Protein AF-W8L9Z6-F1 (afdb_monomer_lite)

Secondary structure (DSSP, 8-state):
----SS-----TT---------TT---HHHHHHHHH-TT--HHHHHHHHS-TTS-HHHHHHHHHHHHHHH-

Organism: NCBI:txid421628

InterPro domains:
  IPR011037 Pyruvate kinase-like, insert domain superfamily [SSF50800] (1-68)

Sequence (71 aa):
MYRTLEPGWVAPYASLERIESHPDRVSIARIWAAHVNHRADIGTLQALADLKPLSNLYRNRFRQRLDYRRG

Radius of gyration: 15.26 Å; chains: 1; bounding box: 31×18×44 Å

pLDDT: mean 93.58, std 4.44, range [68.44, 97.62]

Structure (mmCIF, N/CA/C/O backbone):
data_AF-W8L9Z6-F1
#
_entry.id   AF-W8L9Z6-F1
#
loop_
_atom_site.group_PDB
_atom_site.id
_atom_site.type_symbol
_atom_site.label_atom_id
_atom_site.label_alt_id
_atom_site.label_comp_id
_atom_site.label_asym_id
_atom_site.label_entity_id
_atom_site.label_seq_id
_atom_site.pdbx_PDB_ins_code
_atom_site.Cartn_x
_atom_site.Cartn_y
_atom_site.Cartn_z
_atom_site.occupancy
_atom_site.B_iso_or_equiv
_atom_site.auth_seq_id
_atom_site.auth_comp_id
_atom_site.auth_asym_id
_atom_site.auth_atom_id
_atom_site.pdbx_PDB_model_num
ATOM 1 N N . MET A 1 1 ? -1.368 -0.239 -7.576 1.00 84.38 1 MET A N 1
ATOM 2 C CA . MET A 1 1 ? -0.692 1.030 -7.928 1.00 84.38 1 MET A CA 1
ATOM 3 C C . MET A 1 1 ? 0.734 0.974 -7.424 1.00 84.38 1 MET A C 1
ATOM 5 O O . MET A 1 1 ? 0.959 0.365 -6.385 1.00 84.38 1 MET A O 1
ATOM 9 N N . TYR A 1 2 ? 1.654 1.609 -8.146 1.00 92.06 2 TYR A N 1
ATOM 10 C CA . TYR A 1 2 ? 3.072 1.700 -7.803 1.00 92.06 2 TYR A CA 1
ATOM 11 C C . TYR A 1 2 ? 3.470 3.170 -7.660 1.00 92.06 2 TYR A C 1
ATOM 13 O O . TYR A 1 2 ? 2.832 4.041 -8.251 1.00 92.06 2 TYR A O 1
ATOM 21 N N . ARG A 1 3 ? 4.516 3.438 -6.878 1.00 92.75 3 ARG A N 1
ATOM 22 C CA . ARG A 1 3 ? 5.215 4.725 -6.866 1.00 92.75 3 ARG A CA 1
ATOM 23 C C . ARG A 1 3 ? 6.527 4.550 -7.624 1.00 92.75 3 ARG A C 1
ATOM 25 O O . ARG A 1 3 ? 7.245 3.591 -7.363 1.00 92.75 3 ARG A O 1
ATOM 32 N N . THR A 1 4 ? 6.858 5.506 -8.480 1.00 94.88 4 THR A N 1
ATOM 33 C CA . THR A 1 4 ? 8.196 5.614 -9.065 1.00 94.88 4 THR A CA 1
ATOM 34 C C . THR A 1 4 ? 9.176 6.095 -7.995 1.00 94.88 4 THR A C 1
ATOM 36 O O . THR A 1 4 ? 8.972 7.162 -7.407 1.00 94.88 4 THR A O 1
ATOM 39 N N . LEU A 1 5 ? 10.195 5.285 -7.700 1.00 93.06 5 LEU A N 1
ATOM 40 C CA . LEU A 1 5 ? 11.280 5.660 -6.785 1.00 93.06 5 LEU A CA 1
ATOM 41 C C . LEU A 1 5 ? 12.332 6.490 -7.519 1.00 93.06 5 LEU A C 1
ATOM 43 O O . LEU A 1 5 ? 12.682 7.572 -7.061 1.00 93.06 5 LEU A O 1
ATOM 47 N N . GLU A 1 6 ? 12.738 6.015 -8.694 1.00 95.56 6 GLU A N 1
ATOM 48 C CA . GLU A 1 6 ? 13.704 6.662 -9.574 1.00 95.56 6 GLU A CA 1
ATOM 49 C C . GLU A 1 6 ? 13.119 6.724 -10.993 1.00 95.56 6 GLU A C 1
ATOM 51 O O . GLU A 1 6 ? 12.640 5.704 -11.500 1.00 95.56 6 GLU A O 1
ATOM 56 N N . PRO A 1 7 ? 13.067 7.907 -11.630 1.00 96.75 7 PRO A N 1
ATOM 57 C CA . PRO A 1 7 ? 12.654 8.026 -13.023 1.00 96.75 7 PRO A CA 1
ATOM 58 C C . PRO A 1 7 ? 13.644 7.333 -13.963 1.00 96.75 7 PRO A C 1
ATOM 60 O O . PRO A 1 7 ? 14.854 7.408 -13.769 1.00 96.75 7 PRO A O 1
ATOM 63 N N . GLY A 1 8 ? 13.134 6.724 -15.029 1.00 96.19 8 GLY A N 1
ATOM 64 C CA . GLY A 1 8 ? 13.956 6.058 -16.033 1.00 96.19 8 GLY A CA 1
ATOM 65 C C . GLY A 1 8 ? 13.143 5.656 -17.256 1.00 96.19 8 GLY A C 1
ATOM 66 O O . GLY A 1 8 ? 11.922 5.831 -17.294 1.00 96.19 8 GLY A O 1
ATOM 67 N N . TRP A 1 9 ? 13.828 5.121 -18.263 1.00 96.56 9 TRP A N 1
ATOM 68 C CA . TRP A 1 9 ? 13.184 4.559 -19.445 1.00 96.56 9 TRP A CA 1
ATOM 69 C C . TRP A 1 9 ? 12.870 3.076 -19.231 1.00 96.56 9 TRP A C 1
ATOM 71 O O . TRP A 1 9 ? 13.696 2.334 -18.703 1.00 96.56 9 TRP A O 1
ATOM 81 N N . VAL A 1 10 ? 11.683 2.645 -19.657 1.00 95.56 10 VAL A N 1
ATOM 82 C CA . VAL A 1 10 ? 11.235 1.249 -19.574 1.00 95.56 10 VAL A CA 1
ATOM 83 C C . VAL A 1 10 ? 10.726 0.823 -20.945 1.00 95.56 10 VAL A C 1
ATOM 85 O O . VAL A 1 10 ? 9.807 1.437 -21.488 1.00 95.56 10 VAL A O 1
ATOM 88 N N . ALA A 1 11 ? 11.319 -0.232 -21.503 1.00 96.56 11 ALA A N 1
ATOM 89 C CA . ALA A 1 11 ? 10.856 -0.827 -22.750 1.00 96.56 11 ALA A CA 1
ATOM 90 C C . ALA A 1 11 ? 9.526 -1.573 -22.542 1.00 96.56 11 ALA A C 1
ATOM 92 O O . ALA A 1 11 ? 9.326 -2.189 -21.488 1.00 96.56 11 ALA A O 1
ATOM 93 N N . PRO A 1 12 ? 8.647 -1.637 -23.557 1.00 97.62 12 PRO A N 1
ATOM 94 C CA . PRO A 1 12 ? 7.621 -2.670 -23.601 1.00 97.62 12 PRO A CA 1
ATOM 95 C C . PRO A 1 12 ? 8.254 -4.057 -23.403 1.00 97.62 12 PRO A C 1
ATOM 97 O O . PRO A 1 12 ? 9.317 -4.334 -23.953 1.00 97.62 12 PRO A O 1
ATOM 100 N N . TYR A 1 13 ? 7.596 -4.917 -22.622 1.00 96.19 13 TYR A N 1
ATOM 101 C CA . TYR A 1 13 ? 8.048 -6.282 -22.297 1.00 96.19 13 TYR A CA 1
ATOM 102 C C . TYR A 1 13 ? 9.317 -6.398 -21.441 1.00 96.19 13 TYR A C 1
ATOM 104 O O . TYR A 1 13 ? 9.803 -7.511 -21.245 1.00 96.19 13 TYR A O 1
ATOM 112 N N . ALA A 1 14 ? 9.838 -5.295 -20.894 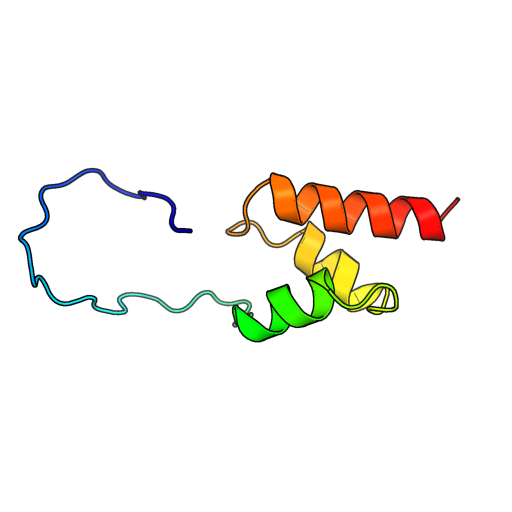1.00 96.25 14 ALA A N 1
ATOM 113 C CA . ALA A 1 14 ? 10.888 -5.374 -19.884 1.00 96.25 14 ALA A CA 1
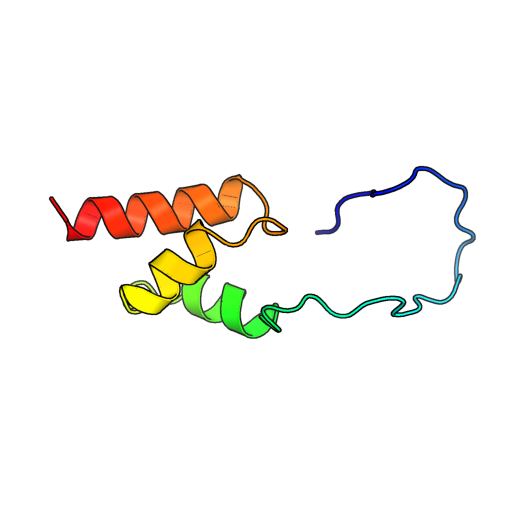ATOM 114 C C . ALA A 1 14 ? 10.439 -6.256 -18.701 1.00 96.25 14 ALA A C 1
ATOM 116 O O . ALA A 1 14 ? 9.292 -6.171 -18.246 1.00 96.25 14 ALA A O 1
ATOM 117 N N . SER A 1 15 ? 11.340 -7.111 -18.210 1.00 96.25 15 SER A N 1
ATOM 118 C CA . SER A 1 15 ? 11.084 -7.963 -17.050 1.00 96.25 15 SER A CA 1
ATOM 119 C C . SER A 1 15 ? 10.866 -7.117 -15.796 1.00 96.25 15 SER A C 1
ATOM 121 O O . SER A 1 15 ? 11.555 -6.129 -15.549 1.00 96.25 15 SER A O 1
ATOM 123 N N . LEU A 1 16 ? 9.904 -7.530 -14.969 1.00 95.81 16 LEU A N 1
ATOM 124 C CA . LEU A 1 16 ? 9.787 -7.031 -13.604 1.00 95.81 16 LEU A CA 1
ATOM 125 C C . LEU A 1 16 ? 10.622 -7.917 -12.688 1.00 95.81 16 LEU A C 1
ATOM 127 O O . LEU A 1 16 ? 10.301 -9.088 -12.483 1.00 95.81 16 LEU A O 1
ATOM 131 N N . GLU A 1 17 ? 11.666 -7.341 -12.110 1.00 95.81 17 GLU A N 1
ATOM 132 C CA . GLU A 1 17 ? 12.570 -8.043 -11.209 1.00 95.81 17 GLU A CA 1
ATOM 133 C C . GLU A 1 17 ? 12.383 -7.561 -9.776 1.00 95.81 17 GLU A C 1
ATOM 135 O O . GLU A 1 17 ? 12.302 -6.365 -9.484 1.00 95.81 17 GLU A O 1
ATOM 140 N N . ARG A 1 18 ? 12.293 -8.514 -8.848 1.00 94.06 18 ARG A N 1
ATOM 141 C CA . ARG A 1 18 ? 12.205 -8.198 -7.425 1.00 94.06 18 ARG A CA 1
ATOM 142 C C . ARG A 1 18 ? 13.609 -7.992 -6.870 1.00 94.06 18 ARG A C 1
ATOM 144 O O . ARG A 1 18 ? 14.287 -8.965 -6.559 1.00 94.06 18 ARG A O 1
ATOM 151 N N . ILE A 1 19 ? 13.980 -6.730 -6.688 1.00 94.94 19 ILE A N 1
ATOM 152 C CA . ILE A 1 19 ? 15.276 -6.330 -6.121 1.00 94.94 19 ILE A CA 1
ATOM 153 C C . ILE A 1 19 ? 15.306 -6.379 -4.586 1.00 94.94 19 ILE A C 1
ATOM 155 O O . ILE A 1 19 ? 16.316 -6.745 -3.997 1.00 94.94 19 ILE A O 1
ATOM 159 N N . GLU A 1 20 ? 14.186 -6.071 -3.926 1.00 92.44 20 GLU A N 1
ATOM 160 C CA . GLU A 1 20 ? 14.078 -6.025 -2.464 1.00 92.44 20 GLU A CA 1
ATOM 161 C C . GLU A 1 20 ? 12.700 -6.530 -2.013 1.00 92.44 20 GLU A C 1
ATOM 163 O O . GLU A 1 20 ? 11.696 -6.394 -2.717 1.00 92.44 20 GLU A O 1
ATOM 168 N N . SER A 1 21 ? 12.643 -7.129 -0.822 1.00 90.00 21 SER A N 1
ATOM 169 C CA . SER A 1 21 ? 11.387 -7.420 -0.126 1.00 90.00 21 SER A CA 1
ATOM 170 C C . SER A 1 21 ? 11.246 -6.516 1.091 1.00 90.00 21 SER A C 1
ATOM 172 O O . SER A 1 21 ? 12.126 -6.503 1.946 1.00 90.00 21 SER A O 1
ATOM 174 N N . HIS A 1 22 ? 10.111 -5.821 1.205 1.00 86.69 22 HIS A N 1
ATOM 175 C CA . HIS A 1 22 ? 9.843 -4.952 2.351 1.00 86.69 22 HIS A CA 1
ATOM 176 C C . HIS A 1 22 ? 9.882 -5.746 3.677 1.00 86.69 22 HIS A C 1
ATOM 178 O O . HIS A 1 22 ? 9.285 -6.831 3.736 1.00 86.69 22 HIS A O 1
ATOM 184 N N . PRO A 1 23 ? 10.506 -5.219 4.750 1.00 86.69 23 PRO A N 1
ATOM 185 C CA . PRO A 1 23 ? 10.698 -5.943 6.012 1.00 86.69 23 PRO A CA 1
ATOM 186 C C . PRO A 1 23 ? 9.385 -6.387 6.668 1.00 86.69 23 PRO A C 1
ATOM 188 O O . PRO A 1 23 ? 9.296 -7.512 7.150 1.00 86.69 23 PRO A O 1
ATOM 191 N N . ASP A 1 24 ? 8.338 -5.558 6.600 1.00 84.06 24 ASP A N 1
ATOM 192 C CA . ASP A 1 24 ? 7.026 -5.880 7.189 1.00 84.06 24 ASP A CA 1
ATOM 193 C C . ASP A 1 24 ? 6.301 -7.057 6.503 1.00 84.06 24 ASP A C 1
ATOM 195 O O . ASP A 1 24 ? 5.301 -7.550 7.023 1.00 84.06 24 ASP A O 1
ATOM 199 N N . ARG A 1 25 ? 6.764 -7.498 5.318 1.00 84.81 25 ARG A N 1
ATOM 200 C CA . ARG A 1 25 ? 6.222 -8.636 4.542 1.00 84.81 25 ARG A CA 1
ATOM 201 C C . ARG A 1 25 ? 4.690 -8.648 4.391 1.00 84.81 25 ARG A C 1
ATOM 203 O O . ARG A 1 25 ? 4.066 -9.705 4.284 1.00 84.81 25 ARG A O 1
ATOM 210 N N . VAL A 1 26 ? 4.062 -7.473 4.349 1.00 89.56 26 VAL A N 1
ATOM 211 C CA . VAL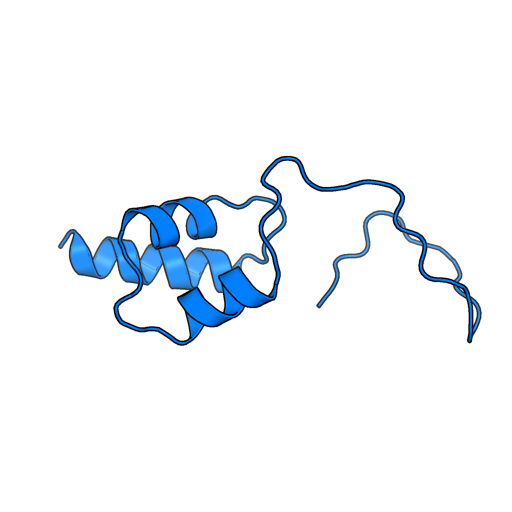 A 1 26 ? 2.613 -7.337 4.160 1.00 89.56 26 VAL A CA 1
ATOM 212 C C . VAL A 1 26 ? 2.259 -7.573 2.692 1.00 89.56 26 VAL A C 1
ATOM 214 O O . VAL A 1 26 ? 2.753 -6.881 1.803 1.00 89.56 26 VAL A O 1
ATOM 217 N N . SER A 1 27 ? 1.372 -8.534 2.428 1.00 92.81 27 SER A N 1
ATOM 218 C CA . SER A 1 27 ? 0.892 -8.819 1.073 1.00 92.81 27 SER A CA 1
ATOM 219 C C . SER A 1 27 ? -0.232 -7.871 0.642 1.00 92.81 27 SER A C 1
ATOM 221 O O . SER A 1 27 ? -1.025 -7.396 1.459 1.00 92.81 27 SER A O 1
ATOM 223 N N . ILE A 1 28 ? -0.362 -7.662 -0.672 1.00 94.00 28 ILE A N 1
ATOM 224 C CA . ILE A 1 28 ? -1.484 -6.908 -1.259 1.00 94.00 28 ILE A CA 1
ATOM 225 C C . ILE A 1 28 ? -2.827 -7.549 -0.877 1.00 94.00 28 ILE A C 1
ATOM 227 O O . ILE A 1 28 ? -3.767 -6.839 -0.525 1.00 94.00 28 ILE A O 1
ATOM 231 N N . ALA A 1 29 ? -2.903 -8.884 -0.867 1.00 95.12 29 ALA A N 1
ATOM 232 C CA . ALA A 1 29 ? -4.105 -9.614 -0.469 1.00 95.12 29 ALA A CA 1
ATOM 233 C C . ALA A 1 29 ? -4.523 -9.304 0.979 1.00 95.12 29 ALA A C 1
ATOM 235 O O . ALA A 1 29 ? -5.703 -9.082 1.242 1.00 95.12 29 ALA A O 1
ATOM 236 N N . ARG A 1 30 ? -3.562 -9.211 1.911 1.00 92.94 30 ARG A N 1
ATOM 237 C CA . ARG A 1 30 ? -3.839 -8.842 3.308 1.00 92.94 30 ARG A CA 1
ATOM 238 C C . ARG A 1 30 ? -4.367 -7.413 3.426 1.00 92.94 30 ARG A C 1
ATOM 240 O O . ARG A 1 30 ? -5.321 -7.179 4.165 1.00 92.94 30 ARG A O 1
ATOM 247 N N . ILE A 1 31 ? -3.780 -6.471 2.6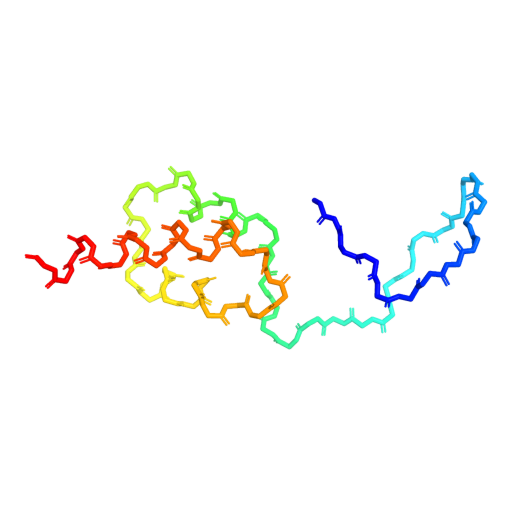84 1.00 95.50 31 ILE A N 1
ATOM 248 C CA . ILE A 1 31 ? -4.249 -5.076 2.646 1.00 95.50 31 ILE A CA 1
ATOM 249 C C . ILE A 1 31 ? -5.686 -5.022 2.122 1.00 95.50 31 ILE A C 1
ATOM 251 O O . ILE A 1 31 ? -6.535 -4.364 2.723 1.00 95.50 31 ILE A O 1
ATOM 255 N N . TRP A 1 32 ? -5.971 -5.740 1.033 1.00 96.19 32 TRP A N 1
ATOM 256 C CA . TRP A 1 32 ? -7.305 -5.788 0.442 1.00 96.19 32 TRP A CA 1
ATOM 257 C C . TRP A 1 32 ? -8.336 -6.389 1.397 1.00 96.19 32 TRP A C 1
ATOM 259 O O . TRP A 1 32 ? -9.381 -5.781 1.619 1.00 96.19 32 TRP A O 1
ATOM 269 N N . ALA A 1 33 ? -8.016 -7.518 2.034 1.00 95.69 33 ALA A N 1
ATOM 270 C CA . ALA A 1 33 ? -8.886 -8.157 3.016 1.00 95.69 33 ALA A CA 1
ATOM 271 C C . ALA A 1 33 ? -9.242 -7.203 4.167 1.00 95.69 33 ALA A C 1
ATOM 273 O O . ALA A 1 33 ? -10.410 -7.083 4.532 1.00 95.69 33 ALA A O 1
ATOM 274 N N . ALA A 1 34 ? -8.265 -6.462 4.698 1.00 95.50 34 ALA A N 1
ATOM 275 C CA . ALA A 1 34 ? -8.514 -5.459 5.731 1.00 95.50 34 ALA A CA 1
ATOM 276 C C . ALA A 1 34 ? -9.320 -4.255 5.214 1.00 95.50 34 ALA A C 1
ATOM 278 O O . ALA A 1 34 ? -10.106 -3.668 5.962 1.00 95.50 34 ALA A O 1
ATOM 279 N N . HIS A 1 35 ? -9.134 -3.875 3.946 1.00 95.88 35 HIS A N 1
ATOM 280 C CA . HIS A 1 35 ? -9.860 -2.776 3.321 1.00 95.88 35 HIS A CA 1
ATOM 281 C C . HIS A 1 35 ? -11.356 -3.078 3.183 1.00 95.88 35 HIS A C 1
ATOM 283 O O . HIS A 1 35 ? -12.165 -2.252 3.603 1.00 95.88 35 HIS A O 1
ATOM 289 N N . VAL A 1 36 ? -11.714 -4.256 2.661 1.00 96.25 36 VAL A N 1
ATOM 290 C CA . VAL A 1 36 ? -13.119 -4.650 2.440 1.00 96.25 36 VAL A CA 1
ATOM 291 C C . VAL A 1 36 ? -13.811 -5.156 3.706 1.00 96.25 36 VAL A C 1
ATOM 293 O O . VAL A 1 36 ? -15.025 -5.032 3.841 1.00 96.25 36 VAL A O 1
ATOM 296 N N . ASN A 1 37 ? -13.066 -5.709 4.668 1.00 94.75 37 ASN A N 1
ATOM 297 C CA . ASN A 1 37 ? -13.642 -6.181 5.922 1.00 94.75 37 ASN A CA 1
ATOM 298 C C . ASN A 1 37 ? -13.858 -5.021 6.905 1.00 94.75 37 ASN A C 1
ATOM 300 O O . ASN A 1 37 ? -12.925 -4.593 7.589 1.00 94.75 37 ASN A O 1
ATOM 304 N N . HIS A 1 38 ? -15.104 -4.571 7.067 1.00 87.44 38 HIS A N 1
ATOM 305 C CA . HIS A 1 38 ? -15.487 -3.531 8.035 1.00 87.44 38 HIS A CA 1
ATOM 306 C C . HIS A 1 38 ? -15.134 -3.881 9.495 1.00 87.44 38 HIS A C 1
ATOM 308 O O . HIS A 1 38 ? -14.847 -2.984 10.296 1.00 87.44 38 HIS A O 1
ATOM 314 N N . ARG A 1 39 ? -15.056 -5.176 9.822 1.00 91.19 39 ARG A N 1
ATOM 315 C CA . ARG A 1 39 ? -14.724 -5.712 11.150 1.00 91.19 39 ARG A CA 1
ATOM 316 C C . ARG A 1 39 ? -13.253 -6.113 11.316 1.00 91.19 39 ARG A C 1
ATOM 318 O O . ARG A 1 39 ? -12.937 -6.785 12.289 1.00 91.19 39 ARG A O 1
ATOM 325 N N . ALA A 1 40 ? -12.350 -5.699 10.420 1.00 93.62 40 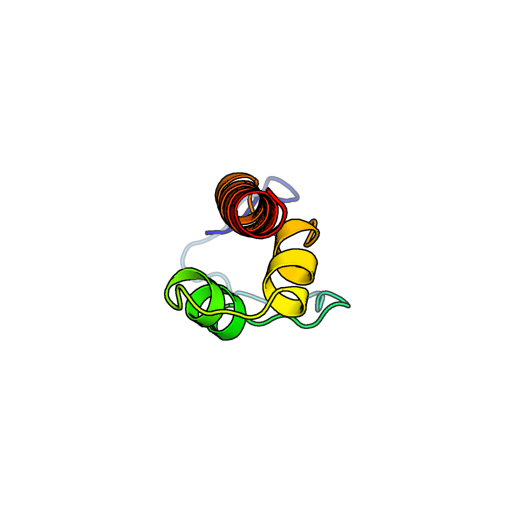ALA A N 1
ATOM 326 C CA . ALA A 1 40 ? -10.905 -5.901 10.610 1.00 93.62 40 ALA A CA 1
ATOM 327 C C . ALA A 1 40 ? -10.475 -5.433 12.012 1.00 93.62 40 ALA A C 1
ATOM 329 O O . ALA A 1 40 ? -10.948 -4.389 12.458 1.00 93.62 40 ALA A O 1
ATOM 330 N N . ASP A 1 41 ? -9.637 -6.188 12.718 1.00 93.62 41 ASP A N 1
ATOM 331 C CA . ASP A 1 41 ? -9.282 -5.913 14.114 1.00 93.62 41 ASP A CA 1
ATOM 332 C C . ASP A 1 41 ? -8.443 -4.628 14.275 1.00 93.62 41 ASP A C 1
ATOM 334 O O . ASP A 1 41 ? -7.873 -4.106 13.315 1.00 93.62 41 ASP A O 1
ATOM 338 N N . ILE A 1 42 ? -8.386 -4.091 15.498 1.00 94.56 42 ILE A N 1
ATOM 339 C CA . ILE A 1 42 ? -7.673 -2.837 15.803 1.00 94.56 42 ILE A CA 1
ATOM 340 C C . ILE A 1 42 ? -6.176 -2.949 15.484 1.00 94.56 42 ILE A C 1
ATOM 342 O O . ILE A 1 42 ? -5.609 -2.014 14.919 1.00 94.56 42 ILE A O 1
ATOM 346 N N . GLY A 1 43 ? -5.545 -4.084 15.797 1.00 94.00 43 GLY A N 1
ATOM 347 C CA . GLY A 1 43 ? -4.119 -4.297 15.550 1.00 94.00 43 GLY A CA 1
ATOM 348 C C . GLY A 1 43 ? -3.790 -4.251 14.060 1.00 94.00 43 GLY A C 1
ATOM 349 O O . GLY A 1 43 ? -2.873 -3.543 13.647 1.00 94.00 43 GLY A O 1
ATOM 350 N N . THR A 1 44 ? -4.595 -4.921 13.233 1.00 94.19 44 THR A N 1
ATOM 351 C CA . THR A 1 44 ? -4.469 -4.871 11.771 1.00 94.19 44 THR A CA 1
ATOM 352 C C . THR A 1 44 ? -4.665 -3.457 11.234 1.00 94.19 44 THR A C 1
ATOM 354 O O . THR A 1 44 ? -3.884 -3.014 10.392 1.00 94.19 44 THR A O 1
ATOM 357 N N . LEU A 1 45 ? -5.681 -2.728 11.705 1.00 95.62 45 LEU A N 1
ATOM 358 C CA . LEU A 1 45 ? -5.903 -1.353 11.255 1.00 95.62 45 LEU A CA 1
ATOM 359 C C . LEU A 1 45 ? -4.735 -0.431 11.626 1.00 95.62 45 LEU A C 1
ATOM 361 O O . LEU A 1 45 ? -4.337 0.381 10.796 1.00 95.62 45 LEU A O 1
ATOM 365 N N . GLN A 1 46 ? -4.158 -0.582 12.822 1.00 96.00 46 GLN A N 1
ATOM 366 C CA . GLN A 1 46 ? -3.002 0.204 13.267 1.00 96.00 46 GLN A CA 1
ATOM 367 C C . GLN A 1 46 ? -1.766 -0.108 12.427 1.00 96.00 46 GLN A C 1
ATOM 369 O O . GLN A 1 46 ? -1.178 0.804 11.850 1.00 96.00 46 GLN A O 1
ATOM 374 N N . ALA A 1 47 ? -1.441 -1.390 12.252 1.00 94.81 47 ALA A N 1
ATOM 375 C CA . ALA A 1 47 ? -0.308 -1.809 11.431 1.00 94.81 47 ALA A CA 1
ATOM 376 C C . ALA A 1 47 ? -0.399 -1.265 9.993 1.00 94.81 47 ALA A C 1
ATOM 378 O O . ALA A 1 47 ? 0.592 -0.806 9.430 1.00 94.81 47 ALA A O 1
ATOM 379 N N . LEU A 1 48 ? -1.595 -1.271 9.393 1.00 95.69 48 LEU A N 1
ATOM 380 C CA . LEU A 1 48 ? -1.791 -0.763 8.034 1.00 95.69 48 LEU A CA 1
ATOM 381 C C . LEU A 1 48 ? -1.857 0.769 7.955 1.00 95.69 48 LEU A C 1
ATOM 383 O O . LEU A 1 48 ? -1.460 1.334 6.935 1.00 95.69 48 LEU A O 1
ATOM 387 N N . ALA A 1 49 ? -2.333 1.451 8.999 1.00 96.12 49 ALA A N 1
ATOM 388 C CA . ALA A 1 49 ? -2.307 2.910 9.080 1.00 96.12 49 ALA A CA 1
ATOM 389 C C . ALA A 1 49 ? -0.874 3.461 9.165 1.00 96.12 49 ALA A C 1
ATOM 391 O O . ALA A 1 49 ? -0.617 4.555 8.662 1.00 96.12 49 ALA A O 1
ATOM 392 N N . ASP A 1 50 ? 0.055 2.691 9.735 1.00 95.06 50 ASP A N 1
ATOM 393 C CA . ASP A 1 50 ? 1.453 3.094 9.930 1.00 95.06 50 ASP A CA 1
ATOM 394 C C . ASP A 1 50 ? 2.407 2.556 8.848 1.00 95.06 50 ASP A C 1
ATOM 396 O O . ASP A 1 50 ? 3.588 2.910 8.818 1.00 95.06 50 ASP A O 1
ATOM 400 N N . LEU A 1 51 ? 1.899 1.763 7.896 1.00 94.75 51 LEU A N 1
ATOM 401 C CA . LEU A 1 51 ? 2.685 1.186 6.806 1.00 94.75 51 LEU A CA 1
ATOM 402 C C . LEU A 1 51 ? 3.189 2.284 5.844 1.00 94.75 51 LEU A C 1
ATOM 404 O O . LEU A 1 51 ? 2.495 2.716 4.918 1.00 94.75 51 LEU A O 1
ATOM 408 N N . LYS A 1 52 ? 4.430 2.745 6.046 1.00 91.31 52 LYS A N 1
ATOM 409 C CA . LYS A 1 52 ? 5.081 3.829 5.279 1.00 91.31 52 LYS A CA 1
ATOM 410 C C . LYS A 1 52 ? 5.086 3.677 3.744 1.00 91.31 52 LYS A C 1
ATOM 412 O O . LYS A 1 52 ? 4.905 4.701 3.078 1.00 91.31 52 LYS A O 1
ATOM 417 N N . PRO A 1 53 ? 5.24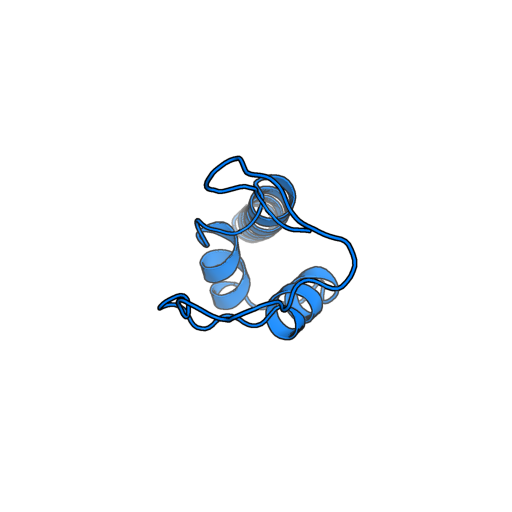7 2.488 3.135 1.00 92.00 53 PRO A N 1
ATOM 418 C CA . PRO A 1 53 ? 5.175 2.369 1.674 1.00 92.00 53 PRO A CA 1
ATOM 419 C C . PRO A 1 53 ? 3.738 2.439 1.126 1.00 92.00 53 PRO A C 1
ATOM 421 O O . PRO A 1 53 ? 3.546 2.639 -0.072 1.00 92.00 53 PRO A O 1
ATOM 424 N N . LEU A 1 54 ? 2.714 2.282 1.971 1.00 95.19 54 LEU A N 1
ATOM 425 C CA . LEU A 1 54 ? 1.317 2.323 1.545 1.00 95.19 54 LEU A CA 1
ATOM 426 C C . LEU A 1 54 ? 0.890 3.755 1.196 1.00 95.19 54 LEU A C 1
ATOM 428 O O . LEU A 1 54 ? 1.308 4.718 1.828 1.00 95.19 54 LEU A O 1
ATOM 432 N N . SER A 1 55 ? 0.026 3.929 0.197 1.00 95.75 55 SER A N 1
ATOM 433 C CA . SER A 1 55 ? -0.442 5.273 -0.170 1.00 95.75 55 SER A CA 1
ATOM 434 C C . SER A 1 55 ? -1.176 5.983 0.983 1.00 95.75 55 SER A C 1
ATOM 436 O O . SER A 1 55 ? -1.871 5.345 1.783 1.00 95.75 55 SER A O 1
ATOM 438 N N . ASN A 1 56 ? -1.098 7.320 1.007 1.00 96.00 56 ASN A N 1
ATOM 439 C CA . ASN A 1 56 ? -1.802 8.159 1.985 1.00 96.00 56 ASN A CA 1
ATOM 440 C C . ASN A 1 56 ? -3.307 7.873 2.034 1.00 96.00 56 ASN A C 1
ATOM 442 O O . ASN A 1 56 ? -3.878 7.830 3.117 1.00 96.00 56 ASN A O 1
ATOM 446 N N . LEU A 1 57 ? -3.940 7.622 0.884 1.00 95.88 57 LEU A N 1
ATOM 447 C CA . LEU A 1 57 ? -5.371 7.330 0.810 1.00 95.88 57 LEU A CA 1
ATOM 448 C C . LEU A 1 57 ? -5.756 6.120 1.674 1.00 95.88 57 LEU A C 1
ATOM 450 O O . LEU A 1 57 ? -6.689 6.195 2.470 1.00 95.88 57 LEU A O 1
ATOM 454 N N . TYR A 1 58 ? -5.032 5.009 1.532 1.00 96.62 58 TYR A N 1
ATOM 455 C CA . TYR A 1 58 ? -5.320 3.794 2.295 1.00 96.62 58 TYR A CA 1
ATOM 456 C C . TYR A 1 58 ? -4.977 3.965 3.774 1.00 96.62 58 TYR A C 1
ATOM 458 O O . TYR A 1 58 ? -5.798 3.621 4.623 1.00 96.62 58 TYR A O 1
ATOM 466 N N . ARG A 1 59 ? -3.816 4.556 4.088 1.00 97.12 59 ARG A N 1
ATOM 467 C CA . ARG A 1 59 ? -3.436 4.843 5.478 1.00 97.12 59 ARG A CA 1
ATOM 468 C C . ARG A 1 59 ? -4.473 5.699 6.197 1.00 97.12 59 ARG A C 1
ATOM 470 O O . ARG A 1 59 ? -4.890 5.354 7.297 1.00 97.12 59 ARG A O 1
ATOM 477 N N . ASN A 1 60 ? -4.935 6.771 5.555 1.00 97.56 60 ASN A N 1
ATOM 478 C CA . ASN A 1 60 ? -5.927 7.677 6.127 1.00 97.56 60 ASN A CA 1
ATOM 479 C C . ASN A 1 60 ? -7.265 6.968 6.361 1.00 97.56 60 ASN A C 1
ATOM 481 O O . ASN A 1 60 ? -7.859 7.146 7.417 1.00 97.56 60 ASN A O 1
ATOM 485 N N . ARG A 1 61 ? -7.707 6.104 5.436 1.00 96.50 61 ARG A N 1
ATOM 486 C CA . ARG A 1 61 ? -8.917 5.284 5.629 1.00 96.50 61 ARG A CA 1
ATOM 487 C C . ARG A 1 61 ? -8.792 4.333 6.821 1.00 96.50 61 ARG A C 1
ATOM 489 O O . ARG A 1 61 ? -9.750 4.173 7.571 1.00 96.50 61 ARG A O 1
ATOM 496 N N . PHE A 1 62 ? -7.638 3.693 7.010 1.00 97.00 62 PHE A N 1
ATOM 497 C CA . PHE A 1 62 ? -7.420 2.825 8.170 1.00 97.00 62 PHE A CA 1
ATOM 498 C C . PHE A 1 62 ? -7.360 3.617 9.480 1.00 97.00 62 PHE A C 1
ATOM 500 O O . PHE A 1 62 ? -7.978 3.199 10.457 1.00 97.00 62 PHE A O 1
ATOM 507 N N . ARG A 1 63 ? -6.715 4.790 9.477 1.00 97.00 63 ARG A N 1
ATOM 508 C CA . ARG A 1 63 ? -6.669 5.699 10.630 1.00 97.00 63 ARG A CA 1
ATOM 509 C C . ARG A 1 63 ? -8.058 6.204 11.026 1.00 97.00 63 ARG A C 1
ATOM 511 O O . ARG A 1 63 ? -8.448 6.028 12.168 1.00 97.00 63 ARG A O 1
ATOM 518 N N . GLN A 1 64 ? -8.861 6.673 10.072 1.00 96.38 64 GLN A N 1
ATOM 519 C CA . GLN A 1 64 ? -10.247 7.089 10.330 1.00 96.38 64 GLN A CA 1
ATOM 520 C C . GLN A 1 64 ? -11.086 5.981 10.983 1.00 96.38 64 GLN A C 1
ATOM 522 O O . GLN A 1 64 ? -11.873 6.235 11.890 1.00 96.38 64 GLN A O 1
ATOM 527 N N . ARG A 1 65 ? -10.905 4.728 10.546 1.00 95.81 65 ARG A N 1
ATOM 528 C CA . ARG A 1 65 ? -11.601 3.573 11.133 1.00 95.81 65 ARG A CA 1
ATOM 529 C C . ARG A 1 65 ? -11.130 3.241 12.548 1.00 95.81 65 ARG A C 1
ATOM 531 O O . ARG A 1 65 ? -11.916 2.687 13.310 1.00 95.81 65 ARG A O 1
ATOM 538 N N . LEU A 1 66 ? -9.871 3.522 12.885 1.00 95.00 66 LEU A N 1
ATOM 539 C CA . LEU A 1 66 ? -9.375 3.412 14.258 1.00 95.00 66 LEU A CA 1
ATOM 540 C C . LEU A 1 66 ? -9.972 4.495 15.140 1.00 95.00 66 LEU A C 1
ATOM 542 O O . LEU A 1 66 ? -10.463 4.180 16.219 1.00 95.00 66 LEU A O 1
ATOM 546 N N . ASP A 1 67 ? -9.949 5.736 14.664 1.00 94.50 67 ASP A N 1
ATOM 547 C CA . ASP A 1 67 ? -10.433 6.894 15.410 1.00 94.50 67 ASP A CA 1
ATOM 548 C C . ASP A 1 67 ? -11.922 6.731 15.744 1.00 94.50 67 ASP A C 1
ATOM 550 O O . ASP A 1 67 ? -12.311 6.898 16.895 1.00 94.50 67 ASP A O 1
ATOM 554 N N . TYR A 1 68 ? -12.727 6.249 14.788 1.00 93.56 68 TYR A N 1
ATOM 555 C CA . TYR A 1 68 ? -14.143 5.919 15.003 1.00 93.56 68 TYR A CA 1
ATOM 556 C C . TYR A 1 68 ? -14.392 4.861 16.093 1.00 93.56 68 TYR A C 1
ATOM 558 O O . TYR A 1 68 ? -15.477 4.805 16.649 1.00 93.56 68 TYR A O 1
ATOM 566 N N . ARG A 1 69 ? -13.424 3.982 16.379 1.00 90.50 69 ARG A N 1
ATOM 567 C CA . ARG A 1 69 ? -13.556 2.948 17.424 1.00 90.50 69 ARG A CA 1
ATOM 568 C C . ARG A 1 69 ? -13.012 3.388 18.782 1.00 90.50 69 ARG A C 1
ATOM 570 O O . ARG A 1 69 ? -13.157 2.642 19.746 1.00 90.50 69 ARG A O 1
ATOM 577 N N . ARG A 1 70 ? -12.285 4.508 18.822 1.00 85.50 70 ARG A N 1
ATOM 578 C CA . ARG A 1 70 ? -11.679 5.077 20.034 1.00 85.50 70 ARG A CA 1
ATOM 579 C C . ARG A 1 70 ? -12.535 6.191 20.640 1.00 85.50 70 ARG A C 1
ATOM 581 O O . ARG A 1 70 ? -12.427 6.401 21.844 1.00 85.50 70 ARG A O 1
ATOM 588 N N . GLY A 1 71 ? -13.300 6.906 19.812 1.00 68.44 71 GLY A N 1
ATOM 589 C CA . GLY A 1 71 ? -14.381 7.803 20.242 1.00 68.44 71 GLY A CA 1
ATOM 590 C C . GLY A 1 71 ? -15.676 7.049 20.498 1.00 68.44 71 GLY A C 1
ATOM 591 O O . GLY A 1 71 ? -16.513 7.618 21.226 1.00 68.44 71 GLY A O 1
#

Foldseek 3Di:
DADDPDDDDDDVPDDDDDPDQDPVNDDPVLLVCCVPDLPRDLVSLVCQLPPVRDDPVSNVVSVVSNVVVVD